Protein AF-A0A2P8H4Z3-F1 (afdb_monomer_lite)

InterPro domains:
  IPR043472 Macro domain-like [G3DSA:3.40.220.10] (2-50)
  IPR043472 Macro domain-like [SSF52949] (3-49)

Secondary structure (DSSP, 8-state):
--PPP--S-TTS-SSSS---------SS---SSTHHHHHHHH-STTGGG-

Sequence (50 aa):
MSIIYFKGDATKPLGSANKIIAHICNDIGGWGKGFVTAISKRWSEPEKMV

Radius of gyration: 12.53 Å; chains: 1; bounding box: 34×20×29 Å

Foldseek 3Di:
DDDDDDDDQLVDDDDDDDDDDDDDDDPPLDADDDNSVVVCVPDVVVSVVD

Structure (mmCIF, N/CA/C/O backbone):
data_AF-A0A2P8H4Z3-F1
#
_entry.id   AF-A0A2P8H4Z3-F1
#
loop_
_atom_site.group_PDB
_atom_site.id
_atom_site.type_symbol
_atom_site.label_atom_id
_atom_site.label_alt_id
_atom_site.label_comp_id
_atom_site.label_asym_id
_atom_site.label_entity_id
_atom_site.label_seq_id
_atom_site.pdbx_PDB_ins_code
_atom_site.Cartn_x
_atom_site.Cartn_y
_atom_site.Cartn_z
_atom_site.occupancy
_atom_site.B_iso_or_equiv
_atom_site.auth_seq_id
_atom_site.auth_comp_id
_atom_site.auth_asym_id
_atom_site.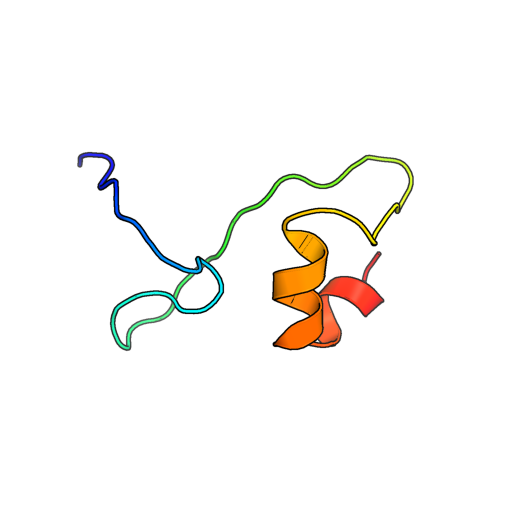auth_atom_id
_atom_site.pdbx_PDB_model_num
ATOM 1 N N . MET A 1 1 ? -25.316 -4.184 -0.300 1.00 80.12 1 MET A N 1
ATOM 2 C CA . MET A 1 1 ? -23.870 -3.915 -0.145 1.00 80.12 1 MET A CA 1
ATOM 3 C C . MET A 1 1 ? -23.554 -2.679 -0.968 1.00 80.12 1 MET A C 1
ATOM 5 O O . MET A 1 1 ? -23.874 -2.682 -2.148 1.00 80.12 1 MET A O 1
ATOM 9 N N . SER A 1 2 ? -23.017 -1.622 -0.367 1.00 94.31 2 SER A N 1
ATOM 10 C CA . SER A 1 2 ? -22.691 -0.368 -1.061 1.00 94.31 2 SER A CA 1
ATOM 11 C C . SER A 1 2 ? -21.231 0.001 -0.819 1.00 94.31 2 SER A C 1
ATOM 13 O O . SER A 1 2 ? -20.661 -0.373 0.206 1.00 94.31 2 SER A O 1
ATOM 15 N N . ILE A 1 3 ? -20.625 0.739 -1.750 1.00 96.62 3 ILE A N 1
ATOM 16 C CA . ILE A 1 3 ? -19.278 1.283 -1.555 1.00 96.62 3 ILE A CA 1
ATOM 17 C C . ILE A 1 3 ? -19.374 2.468 -0.594 1.00 96.62 3 ILE A C 1
ATOM 19 O O . ILE A 1 3 ? -20.204 3.358 -0.775 1.00 96.62 3 ILE A O 1
ATOM 23 N N . ILE A 1 4 ? -18.528 2.464 0.434 1.00 95.38 4 ILE A N 1
ATOM 24 C CA . ILE A 1 4 ? -18.419 3.556 1.402 1.00 95.38 4 ILE A CA 1
ATOM 25 C C . ILE A 1 4 ? -17.173 4.363 1.052 1.00 95.38 4 ILE A C 1
ATOM 27 O O . ILE A 1 4 ? -16.057 3.848 1.117 1.00 95.38 4 ILE A O 1
ATOM 31 N N . TYR A 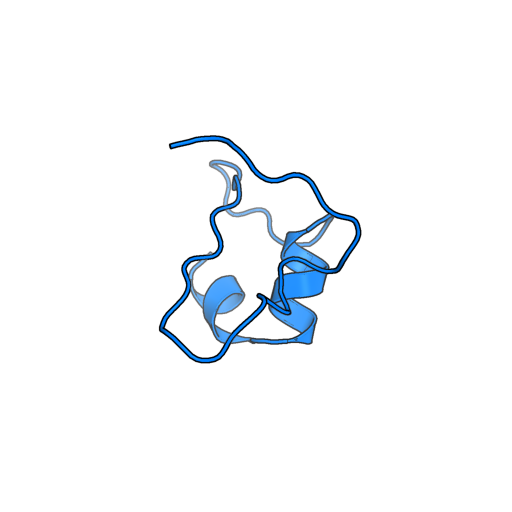1 5 ? -17.365 5.632 0.706 1.00 96.50 5 TYR A N 1
ATOM 32 C CA . TYR A 1 5 ? -16.278 6.561 0.419 1.00 96.50 5 TYR A CA 1
ATOM 33 C C . TYR A 1 5 ? -15.975 7.406 1.653 1.00 96.50 5 TYR A C 1
ATOM 35 O O . TYR A 1 5 ? -16.882 7.960 2.272 1.00 96.50 5 TYR A O 1
ATOM 43 N N . PHE A 1 6 ? -14.699 7.535 2.003 1.00 95.25 6 PHE A N 1
ATOM 44 C CA . PHE A 1 6 ? -14.255 8.378 3.109 1.00 95.25 6 PHE A CA 1
ATOM 45 C C . PHE A 1 6 ? -12.847 8.918 2.853 1.00 95.25 6 PHE A C 1
ATOM 47 O O . PHE A 1 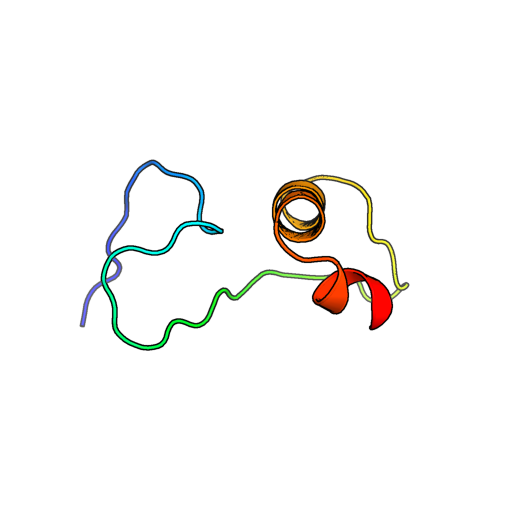6 ? -12.088 8.373 2.053 1.00 95.25 6 PHE A O 1
ATOM 54 N N . LYS A 1 7 ? -12.504 10.016 3.533 1.00 97.44 7 LYS A N 1
ATOM 55 C CA . LYS A 1 7 ? -11.162 10.609 3.492 1.00 97.44 7 LYS A CA 1
ATOM 56 C C . LYS A 1 7 ? -10.292 9.958 4.564 1.00 97.44 7 LYS A C 1
ATOM 58 O O . LYS A 1 7 ? -10.696 9.902 5.722 1.00 97.44 7 LYS A O 1
ATOM 63 N N . GLY A 1 8 ? -9.100 9.503 4.193 1.00 96.00 8 GLY A N 1
ATOM 64 C CA . GLY A 1 8 ? -8.155 8.901 5.127 1.00 96.00 8 GLY A CA 1
ATOM 65 C C . GLY A 1 8 ? -6.988 8.214 4.429 1.00 96.00 8 GLY A C 1
ATOM 66 O O . GLY A 1 8 ? -6.882 8.219 3.205 1.00 96.00 8 GLY A O 1
ATOM 67 N N . ASP A 1 9 ? -6.120 7.617 5.237 1.00 97.38 9 ASP A N 1
ATOM 68 C CA . ASP A 1 9 ? -5.026 6.764 4.784 1.00 97.38 9 ASP A CA 1
ATOM 69 C C . ASP A 1 9 ? -5.498 5.305 4.812 1.00 97.38 9 ASP A C 1
ATOM 71 O O . ASP A 1 9 ? -5.766 4.754 5.880 1.00 97.38 9 ASP A O 1
ATOM 75 N N . ALA A 1 10 ? -5.612 4.678 3.639 1.00 97.25 10 ALA A N 1
ATOM 76 C CA . ALA A 1 10 ? -6.077 3.297 3.514 1.00 97.25 10 ALA A CA 1
ATOM 77 C C . ALA A 1 10 ? -5.154 2.281 4.213 1.00 97.25 10 ALA A C 1
ATOM 79 O O . ALA A 1 10 ? -5.609 1.189 4.551 1.00 97.25 10 ALA A O 1
ATOM 80 N N . THR A 1 11 ? -3.899 2.641 4.515 1.00 97.62 11 THR A N 1
ATOM 81 C CA . THR A 1 11 ? -3.018 1.814 5.353 1.00 97.62 11 THR A CA 1
ATOM 82 C C . THR A 1 11 ? -3.449 1.797 6.820 1.00 97.62 11 THR A C 1
ATOM 84 O O . THR A 1 11 ? -2.940 0.990 7.593 1.00 97.62 11 THR A O 1
ATOM 87 N N . LYS A 1 12 ? -4.396 2.652 7.237 1.00 96.50 12 LYS A N 1
ATOM 88 C CA . LYS A 1 12 ? -5.013 2.687 8.573 1.00 96.50 12 LYS A CA 1
ATOM 89 C C . LYS A 1 12 ? -6.506 2.328 8.481 1.00 96.50 12 LYS A C 1
ATOM 91 O O . LYS A 1 12 ? -7.357 3.202 8.650 1.00 96.50 12 LYS A O 1
ATOM 96 N N . PRO A 1 13 ? -6.852 1.062 8.191 1.00 95.25 13 PRO A N 1
ATOM 97 C CA . PRO A 1 13 ? -8.246 0.687 8.010 1.00 95.25 13 PRO A CA 1
ATOM 98 C C . PRO A 1 13 ? -9.041 0.836 9.316 1.00 95.25 13 PRO A C 1
ATOM 100 O O . PRO A 1 13 ? -8.508 0.674 10.413 1.00 95.25 13 PRO A O 1
ATOM 103 N N . LEU A 1 14 ? -10.332 1.145 9.185 1.00 93.38 14 LEU A N 1
ATOM 104 C CA . LEU A 1 14 ? -11.232 1.354 10.319 1.00 93.38 14 LEU A CA 1
ATOM 105 C C . LEU A 1 14 ? -11.686 0.025 10.943 1.00 93.38 14 LEU A C 1
ATOM 107 O O . LEU A 1 14 ? -12.069 -0.917 10.238 1.00 93.38 14 LEU A O 1
ATOM 111 N N . GLY A 1 15 ? -11.742 -0.004 12.275 1.00 92.94 15 GLY A N 1
ATOM 112 C CA . GLY A 1 15 ? -12.193 -1.152 13.064 1.00 92.94 15 GLY A CA 1
ATOM 113 C C . GLY A 1 15 ? -11.094 -2.180 13.353 1.00 92.94 15 GLY A C 1
ATOM 114 O O . GLY A 1 15 ? -9.975 -2.070 12.867 1.00 92.94 15 GLY A O 1
ATOM 115 N N . SER A 1 16 ? -11.429 -3.177 14.172 1.00 93.06 16 SER A N 1
ATOM 116 C CA . SER A 1 16 ? -10.480 -4.151 14.736 1.00 93.06 16 SER A CA 1
ATOM 117 C C . SER A 1 16 ? -10.497 -5.533 14.076 1.00 93.06 16 SER A C 1
ATOM 119 O O . SER A 1 16 ? -9.586 -6.323 14.297 1.00 93.06 16 SER A O 1
ATOM 121 N N . ALA A 1 17 ? -11.524 -5.849 13.283 1.00 95.81 17 ALA A N 1
ATOM 122 C CA . ALA A 1 17 ? -11.582 -7.104 12.532 1.00 95.81 17 ALA A CA 1
ATOM 123 C C . ALA A 1 17 ? -10.517 -7.142 11.422 1.00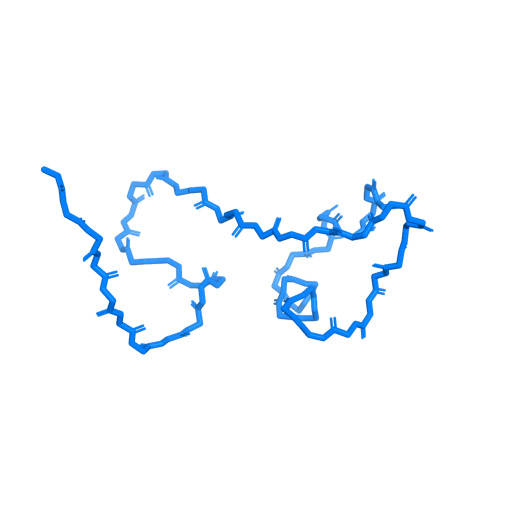 95.81 17 ALA A C 1
ATOM 125 O O . ALA A 1 17 ? -10.052 -6.090 10.993 1.00 95.81 17 ALA A O 1
ATOM 126 N N . ASN A 1 18 ? -10.197 -8.331 10.900 1.00 97.25 18 ASN A N 1
ATOM 127 C CA . ASN A 1 18 ? -9.264 -8.492 9.778 1.00 97.25 18 ASN A CA 1
ATOM 128 C C . ASN A 1 18 ? -9.682 -7.660 8.554 1.00 97.25 18 ASN A C 1
ATOM 130 O O . ASN A 1 18 ? -10.870 -7.565 8.227 1.00 97.25 18 ASN A O 1
ATOM 134 N N . LYS A 1 19 ? -8.697 -7.063 7.871 1.00 96.38 19 LYS A N 1
ATOM 135 C CA . LYS A 1 19 ? -8.889 -6.163 6.723 1.00 96.38 19 LYS A CA 1
ATOM 136 C C . LYS A 1 19 ? -7.941 -6.528 5.591 1.00 96.38 19 LYS A C 1
ATOM 138 O O . LYS A 1 19 ? -6.816 -6.946 5.838 1.00 96.38 19 LYS A O 1
ATOM 143 N N . ILE A 1 20 ? -8.397 -6.308 4.362 1.00 97.00 20 ILE A N 1
ATOM 144 C CA . ILE A 1 20 ? -7.600 -6.454 3.144 1.00 97.00 20 ILE A CA 1
ATOM 145 C C . ILE A 1 20 ? -7.483 -5.074 2.501 1.00 97.00 20 ILE A C 1
ATOM 147 O O . ILE A 1 20 ? -8.492 -4.394 2.307 1.00 97.00 20 ILE A O 1
ATOM 151 N N . ILE A 1 21 ? -6.257 -4.667 2.177 1.00 97.25 21 ILE A N 1
ATOM 152 C CA . ILE A 1 21 ? -5.968 -3.448 1.421 1.00 97.25 21 ILE A CA 1
ATOM 153 C C . ILE A 1 21 ? -5.592 -3.885 0.008 1.00 97.25 21 ILE A C 1
ATOM 155 O O . ILE A 1 21 ? -4.501 -4.400 -0.213 1.00 97.25 21 ILE A O 1
ATOM 159 N N . ALA A 1 22 ? -6.506 -3.702 -0.941 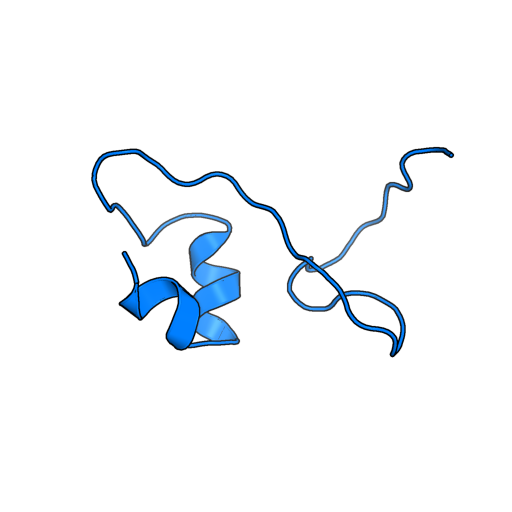1.00 97.38 22 ALA A N 1
ATOM 160 C CA . ALA A 1 22 ? -6.230 -3.949 -2.350 1.00 97.38 22 ALA A CA 1
ATOM 161 C C . ALA A 1 22 ? -5.671 -2.678 -3.003 1.00 97.38 22 ALA A C 1
ATOM 163 O O . ALA A 1 22 ? -6.221 -1.590 -2.827 1.00 97.38 22 ALA A O 1
ATOM 164 N N . HIS A 1 23 ? -4.598 -2.819 -3.776 1.00 97.19 23 HIS A N 1
ATOM 165 C CA . HIS A 1 23 ? -4.096 -1.774 -4.660 1.00 97.19 23 HIS A CA 1
ATOM 166 C C . HIS A 1 23 ? -3.551 -2.392 -5.945 1.00 97.19 23 HIS A C 1
ATOM 168 O O . HIS A 1 23 ? -3.306 -3.594 -6.015 1.00 97.19 23 HIS A O 1
ATOM 174 N N . ILE A 1 24 ? -3.380 -1.560 -6.967 1.00 96.94 24 ILE A N 1
ATOM 175 C CA . ILE A 1 24 ? -2.829 -1.981 -8.252 1.00 96.94 24 ILE A CA 1
ATOM 176 C C . ILE A 1 24 ? -1.301 -1.869 -8.199 1.00 96.94 24 ILE A C 1
ATOM 178 O O . ILE A 1 24 ? -0.766 -0.875 -7.693 1.00 96.94 24 ILE A O 1
ATOM 182 N N . CYS A 1 25 ? -0.627 -2.881 -8.741 1.00 96.56 25 CYS A N 1
ATOM 183 C CA . CYS A 1 25 ? 0.802 -2.888 -9.050 1.00 96.56 25 CYS A CA 1
ATOM 184 C C . CYS A 1 25 ? 1.008 -2.789 -10.568 1.00 96.56 25 CYS A C 1
ATOM 186 O O . CYS A 1 25 ? 0.066 -2.944 -11.344 1.00 96.56 25 CYS A O 1
ATOM 188 N N . ASN A 1 26 ? 2.244 -2.531 -10.987 1.00 96.44 26 ASN A N 1
ATOM 189 C CA . ASN A 1 26 ? 2.657 -2.720 -12.379 1.00 96.44 26 ASN A CA 1
ATOM 190 C C . ASN A 1 26 ? 3.212 -4.140 -12.584 1.00 96.44 26 ASN A C 1
ATOM 192 O O . ASN A 1 26 ? 3.431 -4.877 -11.625 1.00 96.44 26 ASN A O 1
ATOM 196 N N . ASP A 1 27 ? 3.441 -4.492 -13.840 1.00 97.50 27 ASP A N 1
ATOM 197 C CA . ASP A 1 27 ? 3.914 -5.791 -14.320 1.00 97.50 27 ASP A CA 1
ATOM 198 C C . ASP A 1 27 ? 5.446 -5.892 -14.462 1.00 97.50 27 ASP A C 1
ATOM 200 O O . ASP A 1 27 ? 5.949 -6.932 -14.877 1.00 97.50 27 ASP A O 1
ATOM 204 N N . ILE A 1 28 ? 6.194 -4.845 -14.090 1.00 96.94 28 ILE A N 1
ATOM 205 C CA . ILE A 1 28 ? 7.663 -4.784 -14.206 1.00 96.94 28 ILE A CA 1
ATOM 206 C C . ILE A 1 28 ? 8.395 -4.751 -12.853 1.00 96.94 28 ILE A C 1
ATOM 208 O O . ILE A 1 28 ? 9.605 -4.539 -12.822 1.00 96.94 28 ILE A O 1
ATOM 212 N N . GLY A 1 29 ? 7.681 -4.894 -11.733 1.00 96.00 29 GLY A N 1
ATOM 213 C CA . GLY A 1 29 ? 8.270 -4.859 -10.385 1.00 96.00 29 GLY A CA 1
ATOM 214 C C . GLY A 1 29 ? 8.621 -3.453 -9.870 1.00 96.00 29 GLY A C 1
ATOM 215 O O . GLY A 1 29 ? 9.403 -3.281 -8.940 1.00 96.00 29 GLY A O 1
ATOM 216 N N . GLY A 1 30 ? 8.062 -2.396 -10.458 1.00 97.00 30 GLY A N 1
ATOM 217 C CA . GLY A 1 30 ? 8.295 -1.031 -9.993 1.00 97.00 30 GLY A CA 1
ATOM 218 C C . GLY A 1 30 ? 7.619 -0.753 -8.645 1.00 97.00 30 GLY A C 1
ATOM 219 O O . GLY A 1 30 ? 6.391 -0.761 -8.555 1.00 97.00 30 GLY A O 1
ATOM 220 N N . TRP A 1 31 ? 8.394 -0.400 -7.619 1.00 97.88 31 TRP A N 1
ATOM 221 C CA . TRP A 1 31 ? 7.881 -0.013 -6.301 1.00 97.88 31 TRP A CA 1
ATOM 222 C C . TRP A 1 31 ? 8.614 1.226 -5.780 1.00 97.88 31 TRP A C 1
ATOM 224 O O . TRP A 1 31 ? 9.781 1.171 -5.420 1.00 97.88 31 TRP A O 1
ATOM 234 N N . GLY A 1 32 ? 7.953 2.387 -5.773 1.00 97.00 32 GLY A N 1
ATOM 235 C CA . GLY A 1 32 ? 8.619 3.613 -5.307 1.00 97.00 32 GLY A CA 1
ATOM 236 C C . GLY A 1 32 ? 7.862 4.929 -5.469 1.00 97.00 32 GLY A C 1
ATOM 237 O O . GLY A 1 32 ? 8.358 5.970 -5.044 1.00 97.00 32 GLY A O 1
ATOM 238 N N . LYS A 1 33 ? 6.664 4.931 -6.072 1.00 97.12 33 LYS A N 1
ATOM 239 C CA . LYS A 1 33 ? 5.858 6.150 -6.264 1.00 97.12 33 LYS A CA 1
ATOM 240 C C . LYS A 1 33 ? 4.373 5.894 -6.027 1.00 97.12 33 LYS A C 1
ATOM 242 O O . LYS A 1 33 ? 3.837 4.882 -6.458 1.00 97.12 33 LYS A O 1
ATOM 247 N N . GLY A 1 34 ? 3.699 6.845 -5.381 1.00 96.94 34 GLY A N 1
ATOM 248 C CA . GLY A 1 34 ? 2.267 6.760 -5.083 1.00 96.94 34 GLY A CA 1
ATOM 249 C C . GLY A 1 34 ? 1.972 5.923 -3.837 1.00 96.94 34 GLY A C 1
ATOM 250 O O . GLY A 1 34 ? 2.717 5.980 -2.856 1.00 96.94 34 GLY A O 1
ATOM 251 N N . PHE A 1 35 ? 0.875 5.162 -3.866 1.00 98.06 35 PHE A N 1
ATOM 252 C CA . PHE A 1 35 ? 0.335 4.473 -2.686 1.00 98.06 35 PHE A CA 1
ATOM 253 C C . PHE A 1 35 ? 1.304 3.464 -2.051 1.00 98.06 35 PHE A C 1
ATOM 255 O O . PHE A 1 35 ? 1.367 3.363 -0.828 1.00 98.06 35 PHE A O 1
ATOM 262 N N . VAL A 1 36 ? 2.138 2.806 -2.860 1.00 97.94 36 VAL A N 1
ATOM 263 C CA . VAL A 1 36 ? 3.186 1.875 -2.403 1.00 97.94 36 VAL A CA 1
ATOM 264 C C . VAL A 1 36 ? 4.137 2.493 -1.370 1.00 97.94 36 VAL A C 1
ATOM 266 O O . VAL A 1 36 ? 4.561 1.822 -0.437 1.00 97.94 36 VAL A O 1
ATOM 269 N N . THR A 1 37 ? 4.393 3.805 -1.445 1.00 97.81 37 THR A N 1
ATOM 270 C CA . THR A 1 37 ? 5.235 4.501 -0.456 1.00 97.81 37 THR A CA 1
ATOM 271 C C . THR A 1 37 ? 4.563 4.624 0.913 1.00 97.81 37 THR A C 1
ATOM 273 O O . THR A 1 37 ? 5.247 4.616 1.933 1.00 97.81 37 THR A O 1
ATOM 276 N N . ALA A 1 38 ? 3.230 4.727 0.965 1.00 98.38 38 ALA A N 1
ATOM 277 C CA . ALA A 1 38 ? 2.482 4.712 2.220 1.00 98.38 38 ALA A CA 1
ATOM 278 C C . ALA A 1 38 ? 2.482 3.307 2.839 1.00 98.38 38 ALA A C 1
ATOM 280 O O . ALA A 1 38 ? 2.624 3.184 4.054 1.00 98.38 38 ALA A O 1
ATOM 281 N N . ILE A 1 39 ? 2.397 2.263 2.004 1.00 98.00 39 ILE A N 1
ATOM 282 C CA . ILE A 1 39 ? 2.522 0.865 2.433 1.00 98.00 39 ILE A CA 1
ATOM 283 C C . ILE A 1 39 ? 3.905 0.622 3.052 1.00 98.00 39 ILE A C 1
ATOM 285 O O . ILE A 1 39 ? 3.957 0.251 4.221 1.00 98.00 39 ILE A O 1
ATOM 289 N N . SER A 1 40 ? 5.003 0.911 2.339 1.00 97.56 40 SER A N 1
ATOM 290 C CA . SER A 1 40 ? 6.377 0.681 2.831 1.00 97.56 40 SER A CA 1
ATOM 291 C C . SER A 1 40 ? 6.723 1.451 4.098 1.00 97.56 40 SER A C 1
ATOM 293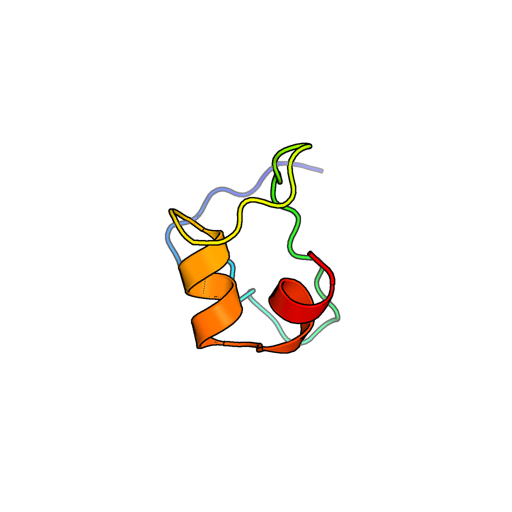 O O . SER A 1 40 ? 7.463 0.963 4.948 1.00 97.56 40 SER A O 1
ATOM 295 N N . LYS A 1 41 ? 6.165 2.658 4.266 1.00 97.69 41 LYS A N 1
ATOM 296 C CA . LYS A 1 41 ? 6.314 3.431 5.510 1.00 97.69 41 LYS A CA 1
ATOM 297 C C . LYS A 1 41 ? 5.724 2.713 6.721 1.00 97.69 41 LYS A C 1
ATOM 299 O O . LYS A 1 41 ? 6.125 3.011 7.843 1.00 97.69 41 LYS A O 1
ATOM 304 N N . ARG A 1 42 ? 4.746 1.829 6.512 1.00 97.69 42 ARG A N 1
ATOM 305 C CA . ARG A 1 42 ? 4.049 1.117 7.583 1.00 97.69 42 ARG A CA 1
ATOM 306 C C . ARG A 1 42 ? 4.499 -0.335 7.732 1.00 97.69 42 ARG A C 1
ATOM 308 O O . ARG A 1 42 ? 4.613 -0.798 8.863 1.00 97.69 42 ARG A O 1
ATOM 315 N N . TRP A 1 43 ? 4.749 -1.031 6.628 1.00 97.38 43 TRP A N 1
ATOM 316 C CA . TRP A 1 43 ? 5.154 -2.436 6.594 1.00 97.38 43 TRP A CA 1
ATOM 317 C C . TRP A 1 43 ? 6.210 -2.648 5.516 1.00 97.38 43 TRP A C 1
ATOM 319 O O . TRP A 1 43 ? 6.012 -2.252 4.371 1.00 97.38 43 TRP A O 1
ATOM 329 N N . SER A 1 44 ? 7.314 -3.301 5.872 1.00 96.44 44 SER A N 1
ATOM 330 C CA . SER A 1 44 ? 8.418 -3.567 4.937 1.00 96.44 44 SER A CA 1
ATOM 331 C C . SER A 1 44 ? 8.173 -4.799 4.064 1.00 96.44 44 SER A C 1
ATOM 333 O O . SER A 1 44 ? 8.812 -4.987 3.036 1.00 96.44 44 SER A O 1
ATOM 335 N N . GLU A 1 45 ? 7.268 -5.670 4.499 1.00 97.44 45 GLU A N 1
ATOM 336 C CA . GLU A 1 45 ? 7.023 -6.991 3.937 1.00 97.44 45 GLU A CA 1
ATOM 337 C C . GLU A 1 45 ? 6.436 -6.937 2.521 1.00 97.44 45 GLU A C 1
ATOM 339 O O . GLU A 1 45 ? 6.939 -7.681 1.683 1.00 97.44 45 GLU A O 1
ATOM 344 N N . PRO A 1 46 ? 5.446 -6.074 2.197 1.00 96.06 46 PRO A N 1
ATOM 345 C CA . PRO A 1 46 ? 4.880 -6.028 0.848 1.00 96.06 46 PRO A CA 1
ATOM 346 C C . PRO A 1 46 ? 5.898 -5.646 -0.235 1.00 96.06 46 PRO A C 1
ATOM 348 O O . PRO A 1 46 ? 5.858 -6.207 -1.321 1.00 96.06 46 PRO A O 1
ATOM 351 N N . GLU A 1 47 ? 6.835 -4.741 0.069 1.00 96.06 47 GLU A N 1
ATOM 352 C CA . GLU A 1 47 ? 7.879 -4.303 -0.872 1.00 96.06 47 GLU A CA 1
ATOM 353 C C . GLU A 1 47 ? 8.917 -5.394 -1.162 1.00 96.06 47 GLU A C 1
ATOM 355 O O . GLU A 1 47 ? 9.454 -5.465 -2.259 1.00 96.06 47 GLU A O 1
ATOM 360 N N . LYS A 1 48 ? 9.185 -6.283 -0.201 1.00 94.88 48 LYS A N 1
ATOM 361 C CA . LYS A 1 48 ? 10.164 -7.374 -0.360 1.00 94.88 48 LYS A CA 1
ATOM 362 C C . LYS A 1 48 ? 9.697 -8.488 -1.302 1.00 94.88 48 LYS A C 1
ATOM 364 O O . LYS A 1 48 ? 10.485 -9.375 -1.610 1.00 94.88 48 LYS A O 1
ATOM 369 N N . MET A 1 49 ? 8.421 -8.486 -1.687 1.00 82.06 49 MET A N 1
ATOM 370 C CA . MET A 1 49 ? 7.825 -9.480 -2.587 1.00 82.06 49 MET A CA 1
ATOM 371 C C . MET A 1 49 ? 7.776 -9.008 -4.047 1.00 82.06 49 MET A C 1
ATOM 373 O O . MET A 1 49 ? 7.218 -9.723 -4.880 1.00 82.06 49 MET A O 1
ATOM 377 N N . VAL A 1 50 ? 8.280 -7.802 -4.326 1.00 80.00 50 VAL A N 1
ATOM 378 C CA . VAL A 1 50 ? 8.236 -7.155 -5.643 1.00 80.00 50 VAL A CA 1
ATOM 379 C C . VAL A 1 50 ? 9.455 -7.526 -6.473 1.00 80.00 50 VAL A C 1
ATOM 381 O O . VAL A 1 50 ? 10.563 -7.591 -5.894 1.00 80.00 50 VAL A O 1
#

Organism: Chitinophaga niastensis (NCBI:txid536980)

pLDDT: mean 95.66, std 3.97, range [80.0, 98.38]